Protein AF-A0A0S7X8A9-F1 (afdb_monomer)

Structure (mmCIF, N/CA/C/O backbone):
data_AF-A0A0S7X8A9-F1
#
_entry.id   AF-A0A0S7X8A9-F1
#
loop_
_atom_site.group_PDB
_atom_site.id
_atom_site.type_symbol
_atom_site.label_atom_id
_atom_site.label_alt_id
_atom_site.label_comp_id
_atom_site.label_asym_id
_atom_site.label_entity_id
_atom_site.label_seq_id
_atom_site.pdbx_PDB_ins_code
_atom_site.Cartn_x
_atom_site.Cartn_y
_atom_site.Cartn_z
_atom_site.occupancy
_atom_site.B_iso_or_equiv
_atom_site.auth_seq_id
_atom_site.auth_comp_id
_atom_site.auth_asym_id
_atom_site.auth_atom_id
_atom_site.pdbx_PDB_model_num
ATOM 1 N N . MET A 1 1 ? 1.108 -14.860 9.570 1.00 88.56 1 MET A N 1
ATOM 2 C CA . MET A 1 1 ? 0.493 -13.508 9.538 1.00 88.56 1 MET A CA 1
ATOM 3 C C . MET A 1 1 ? -0.047 -13.257 8.144 1.00 88.56 1 MET A C 1
ATOM 5 O O . MET A 1 1 ? 0.655 -13.613 7.214 1.00 88.56 1 MET A O 1
ATOM 9 N N . LYS A 1 2 ? -1.242 -12.677 7.979 1.00 93.00 2 LYS A N 1
ATOM 10 C CA . LYS A 1 2 ? -1.821 -12.433 6.646 1.00 93.00 2 LYS A CA 1
ATOM 11 C C . LYS A 1 2 ? -1.525 -11.014 6.175 1.00 93.00 2 LYS A C 1
ATOM 13 O O . LYS A 1 2 ? -1.833 -10.073 6.903 1.00 93.00 2 LYS A O 1
ATOM 18 N N . ILE A 1 3 ? -0.949 -10.864 4.984 1.00 95.31 3 ILE A N 1
ATOM 19 C CA . ILE A 1 3 ? -0.668 -9.557 4.373 1.00 95.31 3 ILE A CA 1
ATOM 20 C C . ILE A 1 3 ? -1.239 -9.533 2.958 1.00 95.31 3 ILE A C 1
ATOM 22 O O . ILE A 1 3 ? -0.979 -10.426 2.154 1.00 95.31 3 ILE A O 1
ATOM 26 N N . LEU A 1 4 ? -2.010 -8.489 2.659 1.00 96.19 4 LEU A N 1
ATOM 27 C CA . LEU A 1 4 ? -2.590 -8.256 1.343 1.00 96.19 4 LEU A CA 1
ATOM 28 C C . LEU A 1 4 ? -1.808 -7.154 0.619 1.00 96.19 4 LEU A C 1
ATOM 30 O O . LEU A 1 4 ? -1.824 -6.000 1.042 1.00 96.19 4 LEU A O 1
ATOM 34 N N . GLY A 1 5 ? -1.152 -7.501 -0.485 1.00 96.50 5 GLY A N 1
ATOM 35 C CA . GLY A 1 5 ? -0.587 -6.554 -1.440 1.00 96.50 5 GLY A CA 1
ATOM 36 C C . GLY A 1 5 ? -1.611 -6.181 -2.511 1.00 96.50 5 GLY A C 1
ATOM 37 O O . GLY A 1 5 ? -2.288 -7.050 -3.056 1.00 96.50 5 GLY A O 1
ATOM 38 N N . ILE A 1 6 ? -1.717 -4.895 -2.848 1.00 96.56 6 ILE A N 1
ATOM 39 C CA . ILE A 1 6 ? -2.603 -4.413 -3.916 1.00 96.56 6 ILE A CA 1
ATOM 40 C C . ILE A 1 6 ? -1.760 -3.696 -4.969 1.00 96.56 6 ILE A C 1
ATOM 42 O O . ILE A 1 6 ? -1.204 -2.628 -4.720 1.00 96.56 6 ILE A O 1
ATOM 46 N N . ALA A 1 7 ? -1.670 -4.274 -6.165 1.00 95.69 7 ALA A N 1
ATOM 47 C CA . ALA A 1 7 ? -0.966 -3.679 -7.292 1.00 95.69 7 ALA A CA 1
ATOM 48 C C . ALA A 1 7 ? -1.930 -2.824 -8.128 1.00 95.69 7 ALA A C 1
ATOM 50 O O . ALA A 1 7 ? -2.758 -3.356 -8.865 1.00 95.69 7 ALA A O 1
ATOM 51 N N . GLY A 1 8 ? -1.790 -1.496 -8.043 1.00 91.69 8 GLY A N 1
ATOM 52 C CA . GLY A 1 8 ? -2.677 -0.520 -8.695 1.00 91.69 8 GLY A CA 1
ATOM 53 C C . GLY A 1 8 ? -2.454 -0.283 -10.198 1.00 91.69 8 GLY A C 1
ATOM 54 O O . GLY A 1 8 ? -3.143 0.535 -10.796 1.00 91.69 8 GLY A O 1
ATOM 55 N N . SER A 1 9 ? -1.495 -0.956 -10.842 1.00 88.31 9 SER A N 1
ATOM 56 C CA . SER A 1 9 ? -1.226 -0.754 -12.275 1.00 88.31 9 SER A CA 1
ATOM 57 C C . SER A 1 9 ? -2.298 -1.402 -13.157 1.00 88.31 9 SER A C 1
ATOM 59 O O . SER A 1 9 ? -2.676 -2.550 -12.933 1.00 88.31 9 SER A O 1
ATOM 61 N N . ASN A 1 10 ? -2.708 -0.708 -14.226 1.00 86.06 10 ASN A N 1
ATOM 62 C CA . ASN A 1 10 ? -3.609 -1.244 -15.258 1.00 86.06 10 ASN A CA 1
ATOM 63 C C . ASN A 1 10 ? -2.942 -2.293 -16.172 1.00 86.06 10 ASN A C 1
ATOM 65 O O . ASN A 1 10 ? -3.619 -2.890 -17.007 1.00 86.06 10 ASN A O 1
ATOM 69 N N . ARG A 1 11 ? -1.625 -2.509 -16.055 1.00 85.94 11 ARG A N 1
ATOM 70 C CA . ARG A 1 11 ? -0.875 -3.487 -16.858 1.00 85.94 11 ARG A CA 1
ATOM 71 C C . ARG A 1 11 ? -0.747 -4.795 -16.091 1.00 85.94 11 ARG A C 1
ATOM 73 O O . ARG A 1 11 ? -0.179 -4.770 -15.001 1.00 85.94 11 ARG A O 1
ATOM 80 N N . VAL A 1 12 ? -1.215 -5.903 -16.670 1.00 89.25 12 VAL A N 1
ATOM 81 C CA . VAL A 1 12 ? -1.013 -7.265 -16.137 1.00 89.25 12 VAL A CA 1
ATOM 82 C C . VAL A 1 12 ? 0.485 -7.571 -16.062 1.00 89.25 12 VAL A C 1
ATOM 84 O O . VAL A 1 12 ? 1.231 -7.196 -16.965 1.00 89.25 12 VAL A O 1
ATOM 87 N N . GLY A 1 13 ? 0.943 -8.174 -14.958 1.00 88.81 13 GLY A N 1
ATOM 88 C CA . GLY A 1 13 ? 2.364 -8.487 -14.760 1.00 88.81 13 GLY A CA 1
ATOM 89 C C . GLY A 1 13 ? 3.311 -7.276 -14.759 1.00 88.81 13 GLY A C 1
ATOM 90 O O . GLY A 1 13 ? 4.470 -7.419 -15.136 1.00 88.81 13 GLY A O 1
ATOM 91 N N . GLY A 1 14 ? 2.827 -6.075 -14.412 1.00 88.75 14 GLY A N 1
ATOM 92 C CA . GLY A 1 14 ? 3.631 -4.849 -14.370 1.00 88.75 14 GLY A CA 1
ATOM 93 C C . GLY A 1 14 ? 4.584 -4.757 -13.169 1.00 88.75 14 GLY A C 1
ATOM 94 O O . GLY A 1 14 ? 4.502 -5.535 -12.222 1.00 88.75 14 GLY A O 1
ATOM 95 N N . SER A 1 15 ? 5.449 -3.740 -13.173 1.00 91.25 15 SER A N 1
ATOM 96 C CA . SER A 1 15 ? 6.525 -3.569 -12.185 1.00 91.25 15 SER A CA 1
ATOM 97 C C . SER A 1 15 ? 6.045 -3.554 -10.727 1.00 91.25 15 SER A C 1
ATOM 99 O O . SER A 1 15 ? 6.638 -4.208 -9.879 1.00 91.25 15 SER A O 1
ATOM 101 N N . SER A 1 16 ? 4.944 -2.859 -10.416 1.00 91.81 16 SER A N 1
ATOM 102 C CA . SER A 1 16 ? 4.399 -2.833 -9.048 1.00 91.81 16 SER A CA 1
ATOM 103 C C . SER A 1 16 ? 3.874 -4.189 -8.581 1.00 91.81 16 SER A C 1
ATOM 105 O O . SER A 1 16 ? 4.044 -4.533 -7.415 1.00 91.81 16 SER A O 1
ATOM 107 N N . TYR A 1 17 ? 3.285 -4.975 -9.485 1.00 94.81 17 TYR A N 1
ATOM 108 C CA . TYR A 1 17 ? 2.858 -6.340 -9.191 1.00 94.81 17 TYR A CA 1
ATOM 109 C C . TYR A 1 17 ? 4.061 -7.249 -8.932 1.00 94.81 17 TYR A C 1
ATOM 111 O O . TYR A 1 17 ? 4.102 -7.914 -7.901 1.00 94.81 17 TYR A O 1
ATOM 119 N N . ASN A 1 18 ? 5.063 -7.221 -9.816 1.00 93.75 18 ASN A N 1
ATOM 120 C CA . ASN A 1 18 ? 6.260 -8.049 -9.669 1.00 93.75 18 ASN A CA 1
ATOM 121 C C . ASN A 1 18 ? 7.025 -7.713 -8.386 1.00 93.75 18 ASN A C 1
ATOM 123 O O . ASN A 1 18 ? 7.409 -8.622 -7.660 1.00 93.75 18 ASN A O 1
ATOM 127 N N . LEU A 1 19 ? 7.174 -6.425 -8.056 1.00 94.06 19 LEU A N 1
ATOM 128 C CA . LEU A 1 19 ? 7.815 -6.001 -6.812 1.00 94.06 19 LEU A CA 1
ATOM 129 C C . LEU A 1 19 ? 7.071 -6.530 -5.576 1.00 94.06 19 LEU A C 1
ATOM 131 O O . LEU A 1 19 ? 7.691 -7.146 -4.712 1.00 94.06 19 LEU A O 1
ATOM 135 N N . LEU A 1 20 ? 5.748 -6.332 -5.500 1.00 94.94 20 LEU A N 1
ATOM 136 C CA . LEU A 1 20 ? 4.938 -6.822 -4.377 1.00 94.94 20 LEU A CA 1
ATOM 137 C C . LEU A 1 20 ? 5.015 -8.342 -4.243 1.00 94.94 20 LEU A C 1
ATOM 139 O O . LEU A 1 20 ? 5.212 -8.855 -3.143 1.00 94.94 20 LEU A O 1
ATOM 143 N N . ARG A 1 21 ? 4.883 -9.052 -5.366 1.00 94.44 21 ARG A N 1
ATOM 144 C CA . ARG A 1 21 ? 4.949 -10.508 -5.412 1.00 94.44 21 ARG A CA 1
ATOM 145 C C . ARG A 1 21 ? 6.296 -11.012 -4.898 1.00 94.44 21 ARG A C 1
ATOM 147 O O . ARG A 1 21 ? 6.319 -11.809 -3.969 1.00 94.44 21 ARG A O 1
ATOM 154 N N . THR A 1 22 ? 7.404 -10.501 -5.431 1.00 93.31 22 THR A N 1
ATOM 155 C CA . THR A 1 22 ? 8.755 -10.906 -5.017 1.00 93.31 22 THR A CA 1
ATOM 156 C C . THR A 1 22 ? 9.013 -10.645 -3.534 1.00 93.31 22 THR A C 1
ATOM 158 O O . THR A 1 22 ? 9.606 -11.481 -2.854 1.00 93.31 22 THR A O 1
ATOM 161 N N . VAL A 1 23 ? 8.571 -9.499 -3.014 1.00 93.50 23 VAL A N 1
ATOM 162 C CA . VAL A 1 23 ? 8.816 -9.118 -1.615 1.00 93.50 23 VAL A CA 1
ATOM 163 C C . VAL A 1 23 ? 7.984 -9.963 -0.646 1.00 93.50 23 VAL A C 1
ATOM 165 O O . VAL A 1 23 ? 8.494 -10.344 0.406 1.00 93.50 23 VAL A O 1
ATOM 168 N N . LEU A 1 24 ? 6.743 -10.304 -1.005 1.00 93.25 24 LEU A N 1
ATOM 169 C CA . LEU A 1 24 ? 5.866 -11.128 -0.168 1.00 93.25 24 LEU A CA 1
ATOM 170 C C . LEU A 1 24 ? 6.195 -12.626 -0.240 1.00 93.25 24 LEU A C 1
ATOM 172 O O . LEU A 1 24 ? 6.205 -13.281 0.798 1.00 93.25 24 LEU A O 1
ATOM 176 N N . GLU A 1 25 ? 6.492 -13.172 -1.424 1.00 88.44 25 GLU A N 1
ATOM 177 C CA . GLU A 1 25 ? 6.860 -14.591 -1.590 1.00 88.44 25 GLU A CA 1
ATOM 178 C C . GLU A 1 25 ? 8.206 -14.923 -0.925 1.00 88.44 25 GLU A C 1
ATOM 180 O O . GLU A 1 25 ? 8.431 -16.052 -0.496 1.00 88.44 25 GLU A O 1
ATOM 185 N N . GLY A 1 26 ? 9.103 -13.939 -0.814 1.00 77.25 26 GLY A N 1
ATOM 186 C CA . GLY A 1 26 ? 10.443 -14.122 -0.259 1.00 77.25 26 GLY A CA 1
ATOM 187 C C . GLY A 1 26 ? 10.539 -14.140 1.270 1.00 77.25 26 GLY A C 1
ATOM 188 O O . GLY A 1 26 ? 11.657 -14.230 1.775 1.00 77.25 26 GLY A O 1
ATOM 189 N N . GLN A 1 27 ? 9.432 -14.016 2.013 1.00 81.81 27 GLN A N 1
ATOM 190 C CA . GLN A 1 27 ? 9.454 -13.849 3.472 1.00 81.81 27 GLN A CA 1
ATOM 191 C C . GLN A 1 27 ? 8.761 -14.992 4.222 1.00 81.81 27 GLN A C 1
ATOM 193 O O . GLN A 1 27 ? 7.558 -15.224 4.102 1.00 81.81 27 GLN A O 1
ATOM 198 N N . SER A 1 28 ? 9.520 -15.687 5.074 1.00 82.88 28 SER A N 1
ATOM 199 C CA . SER A 1 28 ? 9.000 -16.770 5.913 1.00 82.88 28 SER A CA 1
ATOM 200 C C . SER A 1 28 ? 8.030 -16.255 6.984 1.00 82.88 28 SER A C 1
ATOM 202 O O . SER A 1 28 ? 8.301 -15.256 7.648 1.00 82.88 28 SER A O 1
ATOM 204 N N . GLY A 1 29 ? 6.923 -16.970 7.213 1.00 85.44 29 GLY A N 1
ATOM 205 C CA . GLY A 1 29 ? 5.945 -16.643 8.266 1.00 85.44 29 GLY A CA 1
ATOM 206 C C . GLY A 1 29 ? 4.857 -15.634 7.860 1.00 85.44 29 GLY A C 1
ATOM 207 O O . GLY A 1 29 ? 3.971 -15.314 8.668 1.00 85.44 29 GLY A O 1
ATOM 208 N N . ILE A 1 30 ? 4.882 -15.173 6.606 1.00 91.31 30 ILE A N 1
ATOM 209 C CA . ILE A 1 30 ? 3.858 -14.320 6.000 1.00 91.31 30 ILE A CA 1
ATOM 210 C C . ILE A 1 30 ? 3.038 -15.155 5.007 1.00 91.31 30 ILE A C 1
ATOM 212 O O . ILE A 1 30 ? 3.569 -15.758 4.085 1.00 91.31 30 ILE A O 1
ATOM 216 N N . GLU A 1 31 ? 1.724 -15.179 5.200 1.00 92.31 31 GLU A N 1
ATOM 217 C CA . GLU A 1 31 ? 0.744 -15.627 4.211 1.00 92.31 31 GLU A CA 1
ATOM 218 C C . GLU A 1 31 ? 0.390 -14.398 3.364 1.00 92.31 31 GLU A C 1
ATOM 220 O O . GLU A 1 31 ? -0.471 -13.590 3.730 1.00 92.31 31 GLU A O 1
ATOM 225 N N . GLY A 1 32 ? 1.164 -14.192 2.298 1.00 90.69 32 GLY A N 1
ATOM 226 C CA . GLY A 1 32 ? 1.025 -13.060 1.389 1.00 90.69 32 GLY A CA 1
ATOM 227 C C . GLY A 1 32 ? 0.062 -13.366 0.245 1.00 90.69 32 GLY A C 1
ATOM 228 O O . GLY A 1 32 ? 0.205 -14.382 -0.429 1.00 90.69 32 GLY A O 1
ATOM 229 N N . GLN A 1 33 ? -0.882 -12.464 -0.017 1.00 94.00 33 GLN A N 1
ATOM 230 C CA . GLN A 1 33 ? -1.702 -12.480 -1.230 1.00 94.00 33 GLN A CA 1
ATOM 231 C C . GLN A 1 33 ? -1.498 -11.173 -1.989 1.00 94.00 33 GLN A C 1
ATOM 233 O O . GLN A 1 33 ? -1.506 -10.107 -1.379 1.00 94.00 33 GLN A O 1
ATOM 238 N N . VAL A 1 34 ? -1.359 -11.234 -3.314 1.00 95.12 34 VAL A N 1
ATOM 239 C CA . VAL A 1 34 ? -1.324 -10.037 -4.164 1.00 95.12 34 VAL A CA 1
ATOM 240 C C . VAL A 1 34 ? -2.572 -9.993 -5.034 1.00 95.12 34 VAL A C 1
ATOM 242 O O . VAL A 1 34 ? -2.834 -10.922 -5.791 1.00 95.12 34 VAL A O 1
ATOM 245 N N . ILE A 1 35 ? -3.323 -8.897 -4.948 1.00 94.62 35 ILE A N 1
ATOM 246 C CA . ILE A 1 35 ? -4.399 -8.570 -5.885 1.00 94.62 35 ILE A CA 1
ATOM 247 C C . ILE A 1 35 ? -3.856 -7.580 -6.904 1.00 94.62 35 ILE A C 1
ATOM 249 O O . ILE A 1 35 ? -3.359 -6.510 -6.548 1.00 94.62 35 ILE A O 1
ATOM 253 N N . GLN A 1 36 ? -3.998 -7.906 -8.184 1.00 94.56 36 GLN A N 1
ATOM 254 C CA . GLN A 1 36 ? -3.682 -6.995 -9.270 1.00 94.56 36 GLN A CA 1
ATOM 255 C C . GLN A 1 36 ? -4.953 -6.364 -9.834 1.00 94.56 36 GLN A C 1
ATOM 257 O O . GLN A 1 36 ? -5.807 -7.059 -10.378 1.00 94.56 36 GLN A O 1
ATOM 262 N N . VAL A 1 37 ? -5.066 -5.030 -9.780 1.00 93.12 37 VAL A N 1
ATOM 263 C CA . VAL A 1 37 ? -6.295 -4.348 -10.233 1.00 93.12 37 VAL A CA 1
ATOM 264 C C . VAL A 1 37 ? -6.571 -4.513 -11.728 1.00 93.12 37 VAL A C 1
ATOM 266 O O . VAL A 1 37 ? -7.710 -4.375 -12.169 1.00 93.12 37 VAL A O 1
ATOM 269 N N . ALA A 1 38 ? -5.541 -4.822 -12.521 1.00 90.12 38 ALA A N 1
ATOM 270 C CA . ALA A 1 38 ? -5.693 -5.102 -13.943 1.00 90.12 38 ALA A CA 1
ATOM 271 C C . ALA A 1 38 ? -6.606 -6.313 -14.210 1.00 90.12 38 ALA A C 1
ATOM 273 O O . ALA A 1 38 ? -7.337 -6.290 -15.201 1.00 90.12 38 ALA A O 1
ATOM 274 N N . GLU A 1 39 ? -6.597 -7.307 -13.315 1.00 91.81 39 GLU A N 1
ATOM 275 C CA . GLU A 1 39 ? -7.267 -8.606 -13.477 1.00 91.81 39 GLU A CA 1
ATOM 276 C C . GLU A 1 39 ? -8.676 -8.649 -12.871 1.00 91.81 39 GLU A C 1
ATOM 278 O O . GLU A 1 39 ? -9.453 -9.557 -13.155 1.00 91.81 39 GLU A O 1
ATOM 283 N N . VAL A 1 40 ? -9.041 -7.653 -12.064 1.00 88.56 40 VAL A N 1
ATOM 284 C CA . VAL A 1 40 ? -10.368 -7.560 -11.447 1.00 88.56 40 VAL A CA 1
ATOM 285 C C . VAL A 1 40 ? -11.287 -6.619 -12.222 1.00 88.56 40 VAL A C 1
ATOM 287 O O . VAL A 1 40 ? -10.892 -5.562 -12.726 1.00 88.56 40 VAL A O 1
ATOM 290 N N . SER A 1 41 ? -12.562 -7.005 -12.300 1.00 87.00 41 SER A N 1
ATOM 291 C CA . SER A 1 41 ? -13.617 -6.196 -12.913 1.00 87.00 41 SER A CA 1
ATOM 292 C C . SER A 1 41 ? -14.087 -5.105 -11.948 1.00 87.00 41 SER A C 1
ATOM 294 O O . SER A 1 41 ? -15.112 -5.227 -11.279 1.00 87.00 41 SER A O 1
ATOM 296 N N . ILE A 1 42 ? -13.320 -4.019 -11.891 1.00 82.31 42 ILE A N 1
ATOM 297 C CA . ILE A 1 42 ? -13.590 -2.829 -11.081 1.00 82.31 42 ILE A CA 1
ATOM 298 C C . ILE A 1 42 ? -14.122 -1.735 -12.016 1.00 82.31 42 ILE A C 1
ATOM 300 O O . ILE A 1 42 ? -13.376 -1.181 -12.819 1.00 82.31 42 ILE A O 1
ATOM 304 N N . ARG A 1 43 ? -15.427 -1.448 -11.944 1.00 75.88 43 ARG A N 1
ATOM 305 C CA . ARG A 1 43 ? -16.090 -0.357 -12.697 1.00 75.88 43 ARG A CA 1
ATOM 306 C C . ARG A 1 43 ? -16.244 0.903 -11.840 1.00 75.88 43 ARG A C 1
ATOM 308 O O . ARG A 1 43 ? -16.396 0.739 -10.638 1.00 75.88 43 ARG A O 1
ATOM 315 N N . PRO A 1 44 ? -16.260 2.127 -12.372 1.00 68.19 44 PRO A N 1
ATOM 316 C CA . PRO A 1 44 ? -16.650 3.297 -11.580 1.00 68.19 44 PRO A CA 1
ATOM 317 C C . PRO A 1 44 ? -17.997 3.079 -10.871 1.00 68.19 44 PRO A C 1
ATOM 319 O O . PRO A 1 44 ? -18.825 2.293 -11.337 1.00 68.19 44 PRO A O 1
ATOM 322 N N . CYS A 1 45 ? -18.204 3.721 -9.723 1.00 63.53 45 CYS A N 1
ATOM 323 C CA . CYS A 1 45 ? -19.487 3.645 -9.027 1.00 63.53 45 CYS A CA 1
ATOM 324 C C . CYS A 1 45 ? -20.577 4.339 -9.863 1.00 63.53 45 CYS A C 1
ATOM 326 O O . CYS A 1 45 ? -20.453 5.523 -10.162 1.00 63.53 45 CYS A O 1
ATOM 328 N N . GLU A 1 46 ? -21.649 3.623 -10.218 1.00 64.88 46 GLU A N 1
ATOM 329 C CA . GLU A 1 46 ? -22.758 4.174 -11.020 1.00 64.88 46 GLU A CA 1
ATOM 330 C C . GLU A 1 46 ? -23.592 5.199 -10.230 1.00 64.88 46 GLU A C 1
ATOM 332 O O . GLU A 1 46 ? -24.071 6.172 -10.800 1.00 64.88 46 GLU A O 1
ATOM 337 N N . LEU A 1 47 ? -23.692 5.046 -8.902 1.00 55.84 47 LEU A N 1
ATOM 338 C CA . LEU A 1 47 ? -24.377 6.003 -8.016 1.00 55.84 47 LEU A CA 1
ATOM 339 C C . LEU A 1 47 ? -23.610 7.319 -7.849 1.00 55.84 47 LEU A C 1
ATOM 341 O O . LEU A 1 47 ? -24.209 8.357 -7.591 1.00 55.84 47 LEU A O 1
ATOM 345 N N . CYS A 1 48 ? -22.287 7.275 -7.994 1.00 50.75 48 CYS A N 1
ATOM 346 C CA . CYS A 1 48 ? -21.432 8.453 -7.913 1.00 50.75 48 CYS A CA 1
ATOM 347 C C . CYS A 1 48 ? -20.984 8.920 -9.300 1.00 50.75 48 CYS A C 1
ATOM 349 O O . CYS A 1 48 ? -20.066 9.727 -9.366 1.00 50.75 48 CYS A O 1
ATOM 351 N N . PHE A 1 49 ? -21.583 8.431 -10.396 1.00 49.50 49 PHE A N 1
ATOM 352 C CA . PHE A 1 49 ? -21.089 8.682 -11.752 1.00 49.50 49 PHE A CA 1
ATOM 353 C C . PHE A 1 49 ? -20.925 10.182 -12.027 1.00 49.50 49 PHE A C 1
ATOM 355 O O . PHE A 1 49 ? -19.884 10.589 -12.502 1.00 49.50 49 PHE A O 1
ATOM 362 N N . GLU A 1 50 ? -21.847 11.044 -11.603 1.00 46.78 50 GLU A N 1
ATOM 363 C CA . GLU A 1 50 ? -21.714 12.496 -11.821 1.00 46.78 50 GLU A CA 1
ATOM 364 C C . GLU A 1 50 ? -20.615 13.176 -10.976 1.00 46.78 50 GLU A C 1
ATOM 366 O O . GLU A 1 50 ? -20.100 14.217 -11.369 1.00 46.78 50 GLU A O 1
ATOM 371 N N . ARG A 1 51 ? -20.217 12.590 -9.835 1.00 41.84 51 ARG A N 1
ATOM 372 C CA . ARG A 1 51 ? -19.141 13.100 -8.953 1.00 41.84 51 ARG A CA 1
ATOM 373 C C . ARG A 1 51 ? -17.780 12.434 -9.188 1.00 41.84 51 ARG A C 1
ATOM 375 O O . ARG A 1 51 ? -16.760 13.028 -8.866 1.00 41.84 51 ARG A O 1
ATOM 382 N N . CYS A 1 52 ? -17.774 11.210 -9.710 1.00 41.56 52 CYS A N 1
ATOM 383 C CA . CYS A 1 52 ? -16.598 10.366 -9.937 1.00 41.56 52 CYS A CA 1
ATOM 384 C C . CYS A 1 52 ? -16.235 10.237 -11.428 1.00 41.56 52 CYS A C 1
ATOM 386 O O . CYS A 1 52 ? -15.152 9.751 -11.743 1.00 41.56 52 CYS A O 1
ATOM 388 N N . ALA A 1 53 ? -17.118 10.639 -12.354 1.00 41.81 53 ALA A N 1
ATOM 389 C CA . ALA A 1 53 ? -16.815 10.717 -13.785 1.00 41.81 53 ALA A CA 1
ATOM 390 C C . ALA A 1 53 ? -16.182 12.047 -14.193 1.00 41.81 53 ALA A C 1
ATOM 392 O O . ALA A 1 53 ? -15.766 12.136 -15.345 1.00 41.81 53 ALA A O 1
ATOM 393 N N . ASP A 1 54 ? -16.085 13.034 -13.288 1.00 41.91 54 ASP A N 1
ATOM 394 C CA . ASP A 1 54 ? -15.148 14.141 -13.467 1.00 41.91 54 ASP A CA 1
ATOM 395 C C . ASP A 1 54 ? -13.815 13.726 -12.844 1.00 41.91 54 ASP A C 1
ATOM 397 O O . ASP A 1 54 ? -13.631 13.722 -11.620 1.00 41.91 54 ASP A O 1
ATOM 401 N N . PRO A 1 55 ? -12.902 13.218 -13.661 1.00 43.69 55 PRO A N 1
ATOM 402 C CA . PRO A 1 55 ? -11.746 12.564 -13.147 1.00 43.69 55 PRO A CA 1
ATOM 403 C C . PRO A 1 55 ? -10.714 13.640 -12.848 1.00 43.69 55 PRO A C 1
ATOM 405 O O . PRO A 1 55 ? -10.046 14.162 -13.742 1.00 43.69 55 PRO A O 1
ATOM 408 N N . PHE A 1 56 ? -10.494 13.910 -11.567 1.00 42.78 56 PHE A N 1
ATOM 409 C CA . PHE A 1 56 ? -9.204 14.428 -11.127 1.00 42.78 56 PHE A CA 1
ATOM 410 C C . PHE A 1 56 ? -8.142 13.323 -11.358 1.00 42.78 56 PHE A C 1
ATOM 412 O O . PHE A 1 56 ? -7.645 12.696 -10.427 1.00 42.78 56 PHE A O 1
ATOM 419 N N . TYR A 1 57 ? -7.818 13.042 -12.633 1.00 51.94 57 TYR A N 1
ATOM 420 C CA . TYR A 1 57 ? -6.885 12.019 -13.145 1.00 51.94 57 TYR A CA 1
ATOM 421 C C . TYR A 1 57 ? -5.417 12.335 -12.817 1.00 51.94 57 TYR A C 1
ATOM 423 O O . TYR A 1 57 ? -4.531 12.127 -13.645 1.00 51.94 57 TYR A O 1
ATOM 431 N N . PHE A 1 58 ? -5.112 12.902 -11.655 1.00 57.94 58 PHE A N 1
ATOM 432 C CA . PHE A 1 58 ? -3.816 13.554 -11.519 1.00 57.94 58 PHE A CA 1
ATOM 433 C C . PHE A 1 58 ? -2.709 12.652 -10.952 1.00 57.94 58 PHE A C 1
ATOM 435 O O . PHE A 1 58 ? -1.544 12.896 -11.256 1.00 57.94 58 PHE A O 1
ATOM 442 N N . TYR A 1 59 ? -3.026 11.570 -10.217 1.00 72.69 59 TYR A N 1
ATOM 443 C CA . TYR A 1 59 ? -1.977 10.786 -9.534 1.00 72.69 59 TYR A CA 1
ATOM 444 C C . TYR A 1 59 ? -2.023 9.260 -9.687 1.00 72.69 59 TYR A C 1
ATOM 446 O O . TYR A 1 59 ? -0.955 8.656 -9.752 1.00 72.69 59 TYR A O 1
ATOM 454 N N . VAL A 1 60 ? -3.194 8.614 -9.767 1.00 83.44 60 VAL A N 1
ATOM 455 C CA . VAL A 1 60 ? -3.300 7.137 -9.764 1.00 83.44 60 VAL A CA 1
ATOM 456 C C . VAL A 1 60 ? -4.003 6.574 -11.009 1.00 83.44 60 VAL A C 1
ATOM 458 O O . VAL A 1 60 ? -4.832 7.254 -11.613 1.00 83.44 60 VAL A O 1
ATOM 461 N N . PRO A 1 61 ? -3.721 5.317 -11.412 1.00 85.62 61 PRO A N 1
ATOM 462 C CA . PRO A 1 61 ? -4.431 4.672 -12.517 1.00 85.62 61 PRO A CA 1
ATOM 463 C C . PRO A 1 61 ? -5.943 4.567 -12.270 1.00 85.62 61 PRO A C 1
ATOM 465 O O . PRO A 1 61 ? -6.381 4.259 -11.164 1.00 85.62 61 PRO A O 1
ATOM 468 N N . SER A 1 62 ? -6.746 4.732 -13.324 1.00 83.38 62 SER A N 1
ATOM 469 C CA . SER A 1 62 ? -8.217 4.805 -13.241 1.00 83.38 62 SER A CA 1
ATOM 470 C C . SER A 1 62 ? -8.890 3.613 -12.547 1.00 83.38 62 SER A C 1
ATOM 472 O O . SER A 1 62 ? -9.790 3.808 -11.733 1.00 83.38 62 SER A O 1
ATOM 474 N N . LYS A 1 63 ? -8.453 2.370 -12.803 1.00 86.81 63 LYS A N 1
ATOM 475 C CA . LYS A 1 63 ? -9.009 1.203 -12.092 1.00 86.81 63 LYS A CA 1
ATOM 476 C C . LYS A 1 63 ? -8.641 1.203 -10.611 1.00 86.81 63 LYS A C 1
ATOM 478 O O . LYS A 1 63 ? -9.419 0.720 -9.798 1.00 86.81 63 LYS A O 1
ATOM 483 N N . PHE A 1 64 ? -7.464 1.718 -10.258 1.00 89.81 64 PHE A N 1
ATOM 484 C CA . PHE A 1 64 ? -7.054 1.811 -8.862 1.00 89.81 64 PHE A CA 1
ATOM 485 C C . PHE A 1 64 ? -7.832 2.902 -8.130 1.00 89.81 64 PHE A C 1
ATOM 487 O O . PHE A 1 64 ? -8.312 2.651 -7.032 1.00 89.81 64 PHE A O 1
ATOM 494 N N . GLN A 1 65 ? -8.077 4.044 -8.775 1.00 87.44 65 GLN A N 1
ATOM 495 C CA . GLN A 1 65 ? -8.994 5.066 -8.265 1.00 87.44 65 GLN A CA 1
ATOM 496 C C . GLN A 1 65 ? -10.383 4.475 -7.965 1.00 87.44 65 GLN A C 1
ATOM 498 O O . GLN A 1 65 ? -10.882 4.585 -6.848 1.00 87.44 65 GLN A O 1
ATOM 503 N N . ALA A 1 66 ? -10.960 3.735 -8.917 1.00 86.69 66 ALA A N 1
ATOM 504 C CA . ALA A 1 66 ? -12.252 3.071 -8.733 1.00 86.69 66 ALA A CA 1
ATOM 505 C C . ALA A 1 66 ? -12.243 1.982 -7.634 1.00 86.69 66 ALA A C 1
ATOM 507 O O . ALA A 1 66 ? -13.302 1.598 -7.128 1.00 86.69 66 ALA A O 1
ATOM 508 N N . LEU A 1 67 ? -11.071 1.447 -7.267 1.00 90.50 67 LEU A N 1
ATOM 509 C CA . LEU A 1 67 ? -10.919 0.588 -6.093 1.00 90.50 67 LEU A CA 1
ATOM 510 C C . LEU A 1 67 ? -10.951 1.418 -4.806 1.00 90.50 67 LEU A C 1
ATOM 512 O O . LEU A 1 67 ? -11.708 1.070 -3.907 1.00 90.50 67 LEU A O 1
ATOM 516 N N . LEU A 1 68 ? -10.172 2.501 -4.719 1.00 90.38 68 LEU A N 1
ATOM 517 C CA . LEU A 1 68 ? -10.130 3.379 -3.541 1.00 90.38 68 LEU A CA 1
ATOM 518 C C . LEU A 1 68 ? -11.525 3.917 -3.194 1.00 90.38 68 LEU A C 1
ATOM 520 O O . LEU A 1 68 ? -11.945 3.865 -2.038 1.00 90.38 68 LEU A O 1
ATOM 524 N N . GLU A 1 69 ? -12.290 4.323 -4.206 1.00 86.94 69 GLU A N 1
ATOM 525 C CA . GLU A 1 69 ? -13.687 4.743 -4.055 1.00 86.94 69 GLU A CA 1
ATOM 526 C C . GLU A 1 69 ? -14.573 3.628 -3.491 1.00 86.94 69 GLU A C 1
ATOM 528 O O . GLU A 1 69 ? -15.346 3.856 -2.562 1.00 86.94 69 GLU A O 1
ATOM 533 N N . ARG A 1 70 ? -14.430 2.391 -3.986 1.00 88.94 70 ARG A N 1
ATOM 534 C CA . ARG A 1 70 ? -15.162 1.240 -3.435 1.00 88.94 70 ARG A CA 1
ATOM 535 C C . ARG A 1 70 ? -14.820 0.974 -1.976 1.00 88.94 70 ARG A C 1
ATOM 5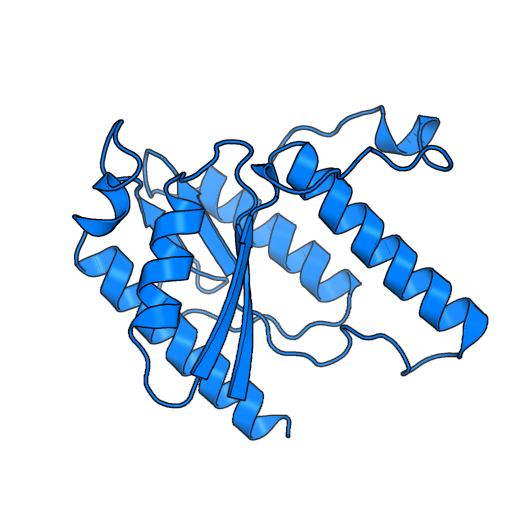37 O O . ARG A 1 70 ? -15.716 0.613 -1.218 1.00 88.94 70 ARG A O 1
ATOM 544 N N . LEU A 1 71 ? -13.554 1.121 -1.585 1.00 91.88 71 LEU A N 1
ATOM 545 C CA . LEU A 1 71 ? -13.143 0.950 -0.191 1.00 91.88 71 LEU A CA 1
ATOM 546 C C . LEU A 1 71 ? -13.792 2.022 0.696 1.00 91.88 71 LEU A C 1
ATOM 548 O O . LEU A 1 71 ? -14.306 1.687 1.758 1.00 91.88 71 LEU A O 1
ATOM 552 N N . SER A 1 72 ? -13.869 3.271 0.226 1.00 89.69 72 SER A N 1
ATOM 553 C CA . SER A 1 72 ? -14.600 4.346 0.913 1.00 89.69 72 SER A CA 1
ATOM 554 C C . SER A 1 72 ? -16.096 4.033 1.051 1.00 89.69 72 SER A C 1
ATOM 556 O O . SER A 1 72 ? -16.649 4.111 2.148 1.00 89.69 72 SER A O 1
ATOM 558 N N . CYS A 1 73 ? -16.751 3.575 -0.022 1.00 89.06 73 CYS A N 1
ATOM 559 C CA . CYS A 1 73 ? -18.151 3.152 0.042 1.00 89.06 73 CYS A CA 1
ATOM 560 C C . CYS A 1 73 ? -18.363 1.973 1.002 1.00 89.06 73 CYS A C 1
ATOM 562 O O . CYS A 1 73 ? -19.393 1.917 1.677 1.00 89.06 73 CYS A O 1
ATOM 564 N N . LEU A 1 74 ? -17.418 1.028 1.063 1.00 91.56 74 LEU A N 1
ATOM 565 C CA . LEU A 1 74 ? -17.472 -0.101 1.989 1.00 91.56 74 LEU A CA 1
ATOM 566 C C . LEU A 1 74 ? -17.333 0.364 3.440 1.00 91.56 74 LEU A C 1
ATOM 568 O O . LEU A 1 74 ? -18.085 -0.115 4.286 1.00 91.56 74 LEU A O 1
ATOM 572 N N . ASP A 1 75 ? -16.423 1.298 3.720 1.00 91.94 75 ASP A N 1
ATOM 573 C CA . ASP A 1 75 ? -16.263 1.895 5.049 1.00 91.94 75 ASP A CA 1
ATOM 574 C C . ASP A 1 75 ? -17.552 2.596 5.493 1.00 91.94 75 ASP A C 1
ATOM 576 O O . ASP A 1 75 ? -18.113 2.268 6.541 1.00 91.94 75 ASP A O 1
ATOM 580 N N . TYR A 1 76 ? -18.092 3.463 4.631 1.00 90.69 76 TYR A N 1
ATOM 581 C CA . TYR A 1 76 ? -19.351 4.163 4.871 1.00 90.69 76 TYR A CA 1
ATOM 582 C C . TYR A 1 76 ? -20.516 3.190 5.094 1.00 90.69 76 TYR A C 1
ATOM 584 O O . TYR A 1 76 ? -21.200 3.256 6.110 1.00 90.69 76 TYR A O 1
ATOM 592 N N . SER A 1 77 ? -20.707 2.225 4.190 1.00 91.12 77 SER A N 1
ATOM 593 C CA . SER A 1 77 ? -21.807 1.255 4.289 1.00 91.12 77 SER A CA 1
ATOM 594 C C . SER A 1 77 ? -21.697 0.381 5.538 1.00 91.12 77 SER A C 1
ATOM 596 O O . SER A 1 77 ? -22.713 0.021 6.130 1.00 91.12 77 SER A O 1
ATOM 598 N N . THR A 1 78 ? -20.473 0.031 5.938 1.00 94.12 78 THR A N 1
ATOM 599 C CA . THR A 1 78 ? -20.216 -0.703 7.182 1.00 94.12 78 THR A CA 1
ATOM 600 C C . THR A 1 78 ? -20.624 0.132 8.387 1.00 94.12 78 THR A C 1
ATOM 602 O O . THR A 1 78 ? -21.319 -0.379 9.261 1.00 94.12 78 THR A O 1
ATOM 605 N N . LYS A 1 79 ? -20.261 1.420 8.407 1.00 92.44 79 LYS A N 1
ATOM 606 C CA . LYS A 1 79 ? -20.671 2.346 9.466 1.00 92.44 79 LYS A CA 1
ATOM 607 C C . LYS A 1 79 ? -22.193 2.481 9.547 1.00 92.44 79 LYS A C 1
ATOM 609 O O . LYS A 1 79 ? -22.738 2.361 10.637 1.00 92.44 79 LYS A O 1
ATOM 614 N N . GLU A 1 80 ? -22.876 2.685 8.423 1.00 93.25 80 GLU A N 1
ATOM 615 C CA . GLU A 1 80 ? -24.339 2.846 8.402 1.00 93.25 80 GLU A CA 1
ATOM 616 C C . GLU A 1 80 ? -25.072 1.586 8.886 1.00 93.25 80 GLU A C 1
ATOM 618 O O . GLU A 1 80 ? -26.079 1.674 9.583 1.00 93.25 80 GLU A O 1
ATOM 623 N N . LYS A 1 81 ? -24.567 0.396 8.536 1.00 94.88 81 LYS A N 1
ATOM 624 C CA . LYS A 1 81 ? -25.220 -0.877 8.881 1.00 94.88 81 LYS A CA 1
ATOM 625 C C . LYS A 1 81 ? -24.871 -1.402 10.268 1.00 94.88 81 LYS A C 1
ATOM 627 O O . LYS A 1 81 ? -25.699 -2.072 10.880 1.00 94.88 81 LYS A O 1
ATOM 632 N N . HIS A 1 82 ? -23.644 -1.174 10.728 1.00 94.94 82 HIS A N 1
ATOM 633 C CA . HIS A 1 82 ? -23.104 -1.824 11.924 1.00 94.94 82 HIS A CA 1
ATOM 634 C C . HIS A 1 82 ? -22.698 -0.836 13.023 1.00 94.94 82 HIS A C 1
ATOM 636 O O . HIS A 1 82 ? -22.489 -1.253 14.156 1.00 94.94 82 HIS A O 1
ATOM 642 N N . GLY A 1 83 ? -22.643 0.464 12.730 1.00 91.38 83 GLY A N 1
ATOM 643 C CA . GLY A 1 83 ? -22.204 1.503 13.656 1.00 91.38 83 GLY A CA 1
ATOM 644 C C . GLY A 1 83 ? -20.705 1.800 13.569 1.00 91.38 83 GLY A C 1
ATOM 645 O O . GLY A 1 83 ? -19.961 1.250 12.752 1.00 91.38 83 GLY A O 1
ATOM 646 N N . GLU A 1 84 ? -20.242 2.718 14.416 1.00 87.94 84 GLU A N 1
ATOM 647 C CA . GLU A 1 84 ? -18.826 3.089 14.472 1.00 87.94 84 GLU A CA 1
ATOM 648 C C . GLU A 1 84 ? -17.954 1.963 15.049 1.00 87.94 84 GLU A C 1
ATOM 650 O O . GLU A 1 84 ? -18.392 1.180 15.885 1.00 87.94 84 GLU A O 1
ATOM 655 N N . GLY A 1 85 ? -16.702 1.873 14.589 1.00 84.94 85 GLY A N 1
ATOM 656 C CA . GLY A 1 85 ? -15.733 0.869 15.054 1.00 84.94 85 GLY A CA 1
ATOM 657 C C . GLY A 1 85 ? -15.749 -0.464 14.296 1.00 84.94 85 GLY A C 1
ATOM 658 O O . GLY A 1 85 ? -14.799 -1.228 14.418 1.00 84.94 85 GLY A O 1
ATOM 659 N N . PHE A 1 86 ? -16.752 -0.717 13.451 1.00 91.19 86 PHE A N 1
ATOM 660 C CA . PHE A 1 86 ? -16.859 -1.961 12.670 1.00 91.19 86 PHE A CA 1
ATOM 661 C C . PHE A 1 86 ? -16.151 -1.924 11.311 1.00 91.19 86 PHE A C 1
ATOM 663 O O . PHE A 1 86 ? -16.170 -2.914 10.580 1.00 91.19 86 PHE A O 1
ATOM 670 N N . SER A 1 87 ? -15.531 -0.793 10.960 1.00 91.31 87 SER A N 1
ATOM 671 C CA . SER A 1 87 ? -14.781 -0.640 9.711 1.00 91.31 87 SER A CA 1
ATOM 672 C C . SER A 1 87 ? -13.750 -1.763 9.541 1.00 91.31 87 SER A C 1
ATOM 674 O O . SER A 1 87 ? -12.947 -1.999 10.449 1.00 91.31 87 SER A O 1
ATOM 676 N N . PRO A 1 88 ? -13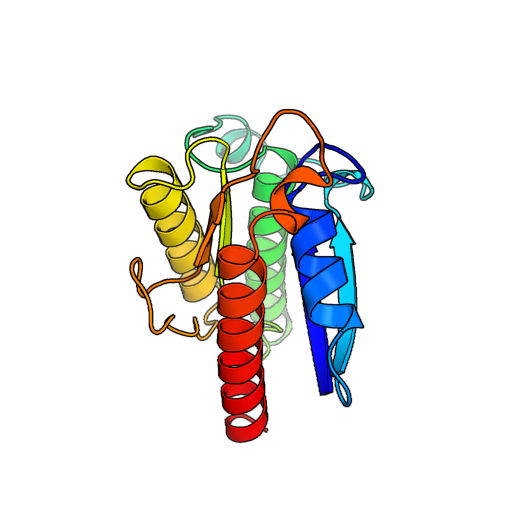.681 -2.411 8.364 1.00 91.38 88 PRO A N 1
ATOM 677 C CA . PRO A 1 88 ? -12.681 -3.435 8.104 1.00 91.38 88 PRO A CA 1
ATOM 678 C C . PRO A 1 88 ? -11.271 -2.855 7.921 1.00 91.38 88 PRO A C 1
ATOM 680 O O . PRO A 1 88 ? -10.340 -3.635 7.727 1.00 91.38 88 PRO A O 1
ATOM 683 N N . PHE A 1 89 ? -11.095 -1.531 7.950 1.00 95.00 89 PHE A N 1
ATOM 684 C CA . PHE A 1 89 ? -9.822 -0.849 7.702 1.00 95.00 89 PHE A CA 1
ATOM 685 C C . PHE A 1 89 ? -9.256 -0.173 8.951 1.00 95.00 89 PHE A C 1
ATOM 687 O O . PHE A 1 89 ? -8.038 -0.121 9.119 1.00 95.00 89 PHE A O 1
ATOM 694 N N . SER A 1 90 ? -10.132 0.305 9.836 1.00 94.44 90 SER A N 1
ATOM 695 C CA . SER A 1 90 ? -9.753 1.102 11.002 1.00 94.44 90 SER A CA 1
ATOM 696 C C . SER A 1 90 ? -8.675 0.426 11.856 1.00 94.44 90 SER A C 1
ATOM 698 O O . SER A 1 90 ? -8.796 -0.734 12.242 1.00 94.44 90 SER A O 1
ATOM 700 N N . GLY A 1 91 ? -7.603 1.164 12.149 1.00 93.62 91 GLY A N 1
ATOM 701 C CA . GLY A 1 91 ? -6.466 0.727 12.962 1.00 93.62 91 GLY A CA 1
ATOM 702 C C . GLY A 1 91 ? -5.485 -0.223 12.267 1.00 93.62 91 GLY A C 1
ATOM 703 O O . GLY A 1 91 ? -4.394 -0.453 12.800 1.00 93.62 91 GLY A O 1
ATOM 704 N N . LYS A 1 92 ? -5.817 -0.753 11.080 1.00 95.19 92 LYS A N 1
ATOM 705 C CA . LYS A 1 92 ? -4.956 -1.715 10.385 1.00 95.19 92 LYS A CA 1
ATOM 706 C C . LYS A 1 92 ? -3.699 -1.034 9.835 1.00 95.19 92 LYS A C 1
ATOM 708 O O . LYS A 1 92 ? -3.824 -0.017 9.146 1.00 95.19 92 LYS A O 1
ATOM 713 N N . PRO A 1 93 ? -2.503 -1.589 10.094 1.00 96.81 93 PRO A N 1
ATOM 714 C CA . PRO A 1 93 ? -1.268 -1.113 9.482 1.00 96.81 93 PRO A CA 1
ATOM 715 C C . PRO A 1 93 ? -1.293 -1.240 7.958 1.00 96.81 93 PRO A C 1
ATOM 717 O O . PRO A 1 93 ? -1.766 -2.247 7.426 1.00 96.81 93 PRO A O 1
ATOM 720 N N . CYS A 1 94 ? -0.741 -0.259 7.250 1.00 96.94 94 CYS A N 1
ATOM 721 C CA . CYS A 1 94 ? -0.521 -0.333 5.809 1.00 96.94 94 CYS A CA 1
ATOM 722 C C . CYS A 1 94 ? 0.808 0.307 5.406 1.00 96.94 94 CYS A C 1
ATOM 724 O O . CYS A 1 94 ? 1.236 1.308 5.973 1.00 96.94 94 CYS A O 1
ATOM 726 N N . ALA A 1 95 ? 1.461 -0.275 4.405 1.00 97.50 95 ALA A N 1
ATOM 727 C CA . ALA A 1 95 ? 2.671 0.266 3.804 1.00 97.50 95 ALA A CA 1
ATOM 728 C C . ALA A 1 95 ? 2.370 0.742 2.380 1.00 97.50 95 ALA A C 1
ATOM 730 O O . ALA A 1 95 ? 1.603 0.102 1.657 1.00 97.50 95 ALA A O 1
ATOM 731 N N . LEU A 1 96 ? 2.980 1.856 1.978 1.00 96.81 96 LEU A N 1
ATOM 732 C CA . LEU A 1 96 ? 2.744 2.482 0.679 1.00 96.81 96 LEU A CA 1
ATOM 733 C C . LEU A 1 96 ? 3.961 2.307 -0.228 1.00 96.81 96 LEU A C 1
ATOM 735 O O . LEU A 1 96 ? 5.097 2.535 0.189 1.00 96.81 96 LEU A O 1
ATOM 739 N N . ILE A 1 97 ? 3.722 1.916 -1.480 1.00 94.94 97 ILE A N 1
ATOM 740 C CA . ILE A 1 97 ? 4.764 1.745 -2.496 1.00 94.94 97 ILE A CA 1
ATOM 741 C C . ILE A 1 97 ? 4.306 2.410 -3.792 1.00 94.94 97 ILE A C 1
ATOM 743 O O . ILE A 1 97 ? 3.223 2.135 -4.305 1.00 94.94 97 ILE A O 1
ATOM 747 N N . CYS A 1 98 ? 5.167 3.250 -4.352 1.00 92.50 98 CYS A N 1
ATOM 748 C CA . CYS A 1 98 ? 5.017 3.857 -5.663 1.00 92.50 98 CYS A CA 1
ATOM 749 C C . CYS A 1 98 ? 6.127 3.337 -6.577 1.00 92.50 98 CYS A C 1
ATOM 751 O O . CYS A 1 98 ? 7.300 3.479 -6.251 1.00 92.50 98 CYS A O 1
ATOM 753 N N . VAL A 1 99 ? 5.777 2.801 -7.750 1.00 89.69 99 VAL A N 1
ATOM 754 C CA . VAL A 1 99 ? 6.759 2.433 -8.783 1.00 89.69 99 VAL A CA 1
ATO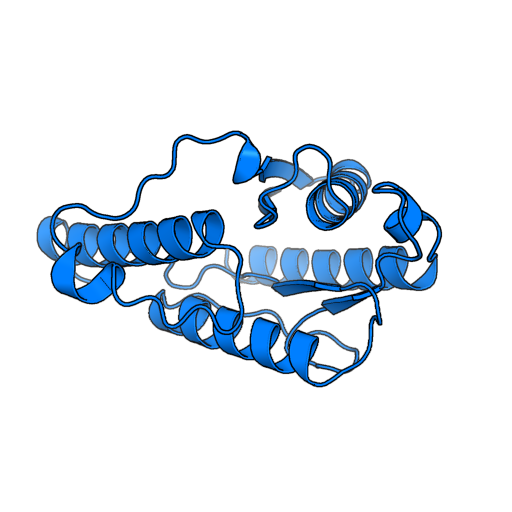M 755 C C . VAL A 1 99 ? 6.650 3.401 -9.956 1.00 89.69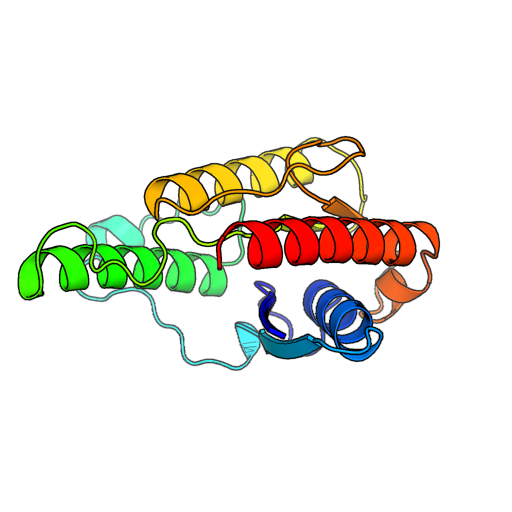 99 VAL A C 1
ATOM 757 O O . VAL A 1 99 ? 5.571 3.566 -10.522 1.00 89.69 99 VAL A O 1
ATOM 760 N N . SER A 1 100 ? 7.763 4.024 -10.340 1.00 85.12 100 SER A N 1
ATOM 761 C CA . SER A 1 100 ? 7.822 4.995 -11.442 1.00 85.12 100 SER A CA 1
ATOM 762 C C . SER A 1 100 ? 9.056 4.788 -12.323 1.00 85.12 100 SER A C 1
ATOM 764 O O . SER A 1 100 ? 10.012 4.131 -11.921 1.00 85.12 100 SER A O 1
ATOM 766 N N . ALA A 1 101 ? 9.064 5.346 -13.537 1.00 78.12 101 ALA A N 1
ATOM 767 C CA . ALA A 1 101 ? 10.208 5.224 -14.445 1.00 78.12 101 ALA A CA 1
ATOM 768 C C . ALA A 1 101 ? 11.476 5.922 -13.910 1.00 78.12 101 ALA A C 1
ATOM 770 O O . ALA A 1 101 ? 12.574 5.382 -14.039 1.00 78.12 101 ALA A O 1
ATOM 771 N N . SER A 1 102 ? 11.330 7.100 -13.292 1.00 69.44 102 SER A N 1
ATOM 772 C CA . SER A 1 102 ? 12.448 7.917 -12.799 1.00 69.44 102 SER A CA 1
ATOM 773 C C . SER A 1 102 ? 12.929 7.533 -11.399 1.00 69.44 102 SER A C 1
ATOM 775 O O . SER A 1 102 ? 14.094 7.757 -11.087 1.00 69.44 102 SER A O 1
ATOM 777 N N . GLY A 1 103 ? 12.070 6.976 -10.540 1.00 62.41 103 GLY A N 1
ATOM 778 C CA . GLY A 1 103 ? 12.396 6.682 -9.135 1.00 62.41 103 GLY A CA 1
ATOM 779 C C . GLY A 1 103 ? 12.490 7.918 -8.220 1.00 62.41 103 GLY A C 1
ATOM 780 O O . GLY A 1 103 ? 12.284 7.793 -7.015 1.00 62.41 103 GLY A O 1
ATOM 781 N N . SER A 1 104 ? 12.729 9.110 -8.776 1.00 64.38 104 SER A N 1
ATOM 782 C CA . SER A 1 104 ? 12.707 10.427 -8.117 1.00 64.38 104 SER A CA 1
ATOM 783 C C . SER A 1 104 ? 11.522 11.276 -8.602 1.00 64.38 104 SER A C 1
ATOM 785 O O . SER A 1 104 ? 11.059 11.105 -9.731 1.00 64.38 104 SER A O 1
ATOM 787 N N . THR A 1 105 ? 10.979 12.249 -7.866 1.00 64.00 105 THR A N 1
ATOM 788 C CA . THR A 1 105 ? 10.872 12.484 -6.406 1.00 64.00 105 THR A CA 1
ATOM 789 C C . THR A 1 105 ? 9.525 13.162 -6.166 1.00 64.00 105 THR A C 1
ATOM 791 O O . THR A 1 105 ? 8.799 12.737 -5.286 1.00 64.00 105 THR A O 1
ATOM 794 N N . PHE A 1 106 ? 9.126 14.133 -6.998 1.00 69.81 106 PHE A N 1
ATOM 795 C CA . PHE A 1 106 ? 7.873 14.868 -6.799 1.00 69.81 106 PHE A CA 1
ATOM 796 C C . PHE A 1 106 ? 6.618 14.058 -7.150 1.00 69.81 106 PHE A C 1
ATOM 798 O O . PHE A 1 106 ? 5.775 13.869 -6.286 1.00 69.81 106 PHE A O 1
ATOM 805 N N . ASN A 1 107 ? 6.516 13.480 -8.351 1.00 77.06 107 ASN A N 1
ATOM 806 C CA . ASN A 1 107 ? 5.306 12.735 -8.737 1.00 77.06 107 ASN A CA 1
ATOM 807 C C . ASN A 1 107 ? 5.089 11.483 -7.870 1.00 77.06 107 ASN A C 1
ATOM 809 O O . ASN A 1 107 ? 3.967 11.175 -7.478 1.00 77.06 107 ASN A O 1
ATOM 813 N N . ALA A 1 108 ? 6.174 10.773 -7.539 1.00 83.81 108 ALA A N 1
ATOM 814 C CA . ALA A 1 108 ? 6.117 9.630 -6.632 1.00 83.81 108 ALA A CA 1
ATOM 815 C C . ALA A 1 108 ? 5.710 10.054 -5.215 1.00 83.81 108 ALA A C 1
ATOM 817 O O . ALA A 1 108 ? 4.891 9.390 -4.588 1.00 83.81 108 ALA A O 1
ATOM 818 N N . PHE A 1 109 ? 6.234 11.184 -4.734 1.00 87.62 109 PHE A N 1
ATOM 819 C CA . PHE A 1 109 ? 5.853 11.765 -3.452 1.00 87.62 109 PHE A CA 1
ATOM 820 C C . PHE A 1 109 ? 4.391 12.209 -3.426 1.00 87.62 109 PHE A C 1
ATOM 822 O O . PHE A 1 109 ? 3.689 11.869 -2.484 1.00 87.62 109 PHE A O 1
ATOM 829 N N . GLN A 1 110 ? 3.905 12.887 -4.467 1.00 87.19 110 GLN A N 1
ATOM 830 C CA . GLN A 1 110 ? 2.503 13.285 -4.586 1.00 87.19 110 GLN A CA 1
ATOM 831 C C . GLN A 1 110 ? 1.576 12.068 -4.609 1.00 87.19 110 GLN A C 1
ATOM 833 O O . GLN A 1 110 ? 0.555 12.070 -3.929 1.00 87.19 110 GLN A O 1
ATOM 838 N N . MET A 1 111 ? 1.949 11.003 -5.330 1.00 88.56 111 MET A N 1
ATOM 839 C CA . MET A 1 111 ? 1.172 9.766 -5.325 1.00 88.56 111 MET A CA 1
ATOM 840 C C . MET A 1 111 ? 1.192 9.095 -3.947 1.00 88.56 111 MET A C 1
ATOM 842 O O . MET A 1 111 ? 0.148 8.664 -3.473 1.00 88.56 111 MET A O 1
ATOM 846 N N . LEU A 1 112 ? 2.339 9.035 -3.266 1.00 92.69 112 LEU A N 1
ATOM 847 C CA . LEU A 1 112 ? 2.416 8.492 -1.905 1.00 92.69 112 LEU A CA 1
ATOM 848 C C . LEU A 1 112 ? 1.609 9.327 -0.901 1.00 92.69 112 LEU A C 1
ATOM 850 O O . LEU A 1 112 ? 0.917 8.747 -0.071 1.00 92.69 112 LEU A O 1
ATOM 854 N N . HIS A 1 113 ? 1.632 10.655 -1.013 1.00 92.19 113 HIS A N 1
ATOM 855 C CA . HIS A 1 113 ? 0.792 11.554 -0.220 1.00 92.19 113 HIS A CA 1
ATOM 856 C C . HIS A 1 113 ? -0.691 11.302 -0.461 1.00 92.19 113 HIS A C 1
ATOM 858 O O . HIS A 1 113 ? -1.448 11.123 0.485 1.00 92.19 113 HIS A O 1
ATOM 864 N N . HIS A 1 114 ? -1.091 11.214 -1.725 1.00 91.31 114 HIS A N 1
ATOM 865 C CA . HIS A 1 114 ? -2.466 10.920 -2.097 1.00 91.31 114 HIS A CA 1
ATOM 866 C C . HIS A 1 114 ? -2.942 9.577 -1.517 1.00 91.31 114 HIS A C 1
ATOM 868 O O . HIS A 1 114 ? -4.036 9.475 -0.965 1.00 91.31 114 HIS A O 1
ATOM 874 N N . LEU A 1 115 ? -2.098 8.540 -1.574 1.00 93.50 115 LEU A N 1
ATOM 875 C CA . LEU A 1 115 ? -2.404 7.246 -0.960 1.00 93.50 115 LEU A CA 1
ATOM 876 C C . LEU A 1 115 ? -2.450 7.314 0.570 1.00 93.50 115 LEU A C 1
ATOM 878 O O . LEU A 1 115 ? -3.266 6.624 1.179 1.00 93.50 115 LEU A O 1
ATOM 882 N N . GLN A 1 116 ? -1.613 8.143 1.193 1.00 95.62 116 GLN A N 1
ATOM 883 C CA . GLN A 1 116 ? -1.638 8.376 2.634 1.00 95.62 116 GLN A CA 1
ATOM 884 C C . GLN A 1 116 ? -2.938 9.061 3.072 1.00 95.62 116 GLN A C 1
ATOM 886 O O . GLN A 1 116 ? -3.550 8.617 4.041 1.00 95.62 116 GLN A O 1
ATOM 891 N N . GLU A 1 117 ? -3.396 10.088 2.354 1.00 94.06 117 GLU A N 1
ATOM 892 C CA . GLU A 1 117 ? -4.677 10.754 2.626 1.00 94.06 117 GLU A CA 1
ATOM 893 C C . GLU A 1 117 ? -5.843 9.762 2.553 1.00 94.06 117 GLU A C 1
ATOM 895 O O . GLU A 1 117 ? -6.680 9.713 3.457 1.00 94.06 117 GLU A O 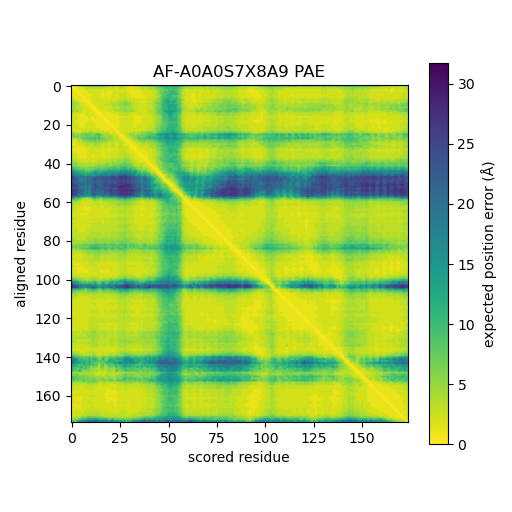1
ATOM 900 N N . PHE A 1 118 ? -5.857 8.904 1.530 1.00 92.81 118 PHE A N 1
ATOM 901 C CA . PHE A 1 118 ? -6.850 7.838 1.412 1.00 92.81 118 PHE A CA 1
ATOM 902 C C . PHE A 1 118 ? -6.764 6.815 2.550 1.00 92.81 118 PHE A C 1
ATOM 904 O O . PHE A 1 118 ? -7.791 6.420 3.102 1.00 92.81 118 PHE A O 1
ATOM 911 N N . ALA A 1 119 ? -5.559 6.397 2.939 1.00 96.06 119 ALA A N 1
ATOM 912 C CA . ALA A 1 119 ? -5.373 5.486 4.063 1.00 96.06 119 ALA A CA 1
AT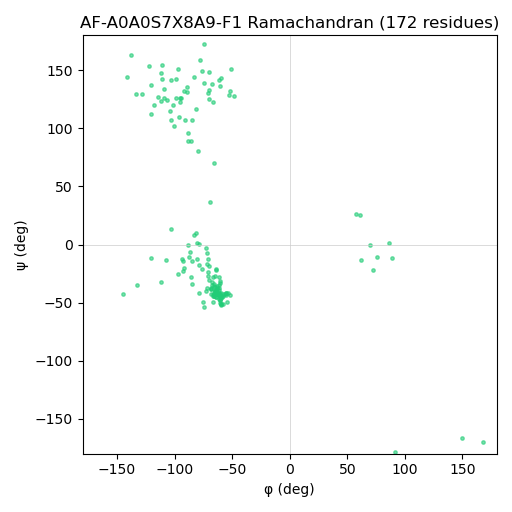OM 913 C C . ALA A 1 119 ? -5.894 6.096 5.377 1.00 96.06 119 ALA A C 1
ATOM 915 O O . ALA A 1 119 ? -6.584 5.417 6.139 1.00 96.06 119 ALA A O 1
ATOM 916 N N . PHE A 1 120 ? -5.631 7.383 5.622 1.00 95.69 120 PHE A N 1
ATOM 917 C CA . PHE A 1 120 ? -6.131 8.099 6.796 1.00 95.69 120 PHE A CA 1
ATOM 918 C C . PHE A 1 120 ? -7.645 8.306 6.772 1.00 95.69 120 PHE A C 1
ATOM 920 O O . PHE A 1 120 ? -8.281 8.152 7.814 1.00 95.69 120 PHE A O 1
ATOM 927 N N . MET A 1 121 ? -8.243 8.568 5.606 1.00 93.81 121 MET A N 1
ATOM 928 C CA . MET A 1 121 ? -9.703 8.596 5.452 1.00 93.81 121 MET A CA 1
ATOM 929 C C . MET A 1 121 ? -10.333 7.273 5.914 1.00 93.81 121 MET A C 1
ATOM 931 O O . MET A 1 121 ? -11.325 7.279 6.639 1.00 93.81 121 MET A O 1
ATOM 935 N N . LEU A 1 122 ? -9.712 6.144 5.562 1.00 94.69 122 LEU A N 1
ATOM 936 C CA . LEU A 1 122 ? -10.126 4.799 5.978 1.00 94.69 122 LEU A CA 1
ATOM 937 C C . LEU A 1 122 ? -9.647 4.421 7.394 1.00 94.69 122 LEU A C 1
ATOM 939 O O . LEU A 1 122 ? -9.757 3.263 7.799 1.00 94.69 122 LEU A O 1
ATOM 943 N N . LYS A 1 123 ? -9.099 5.379 8.156 1.00 95.12 123 LYS A N 1
ATOM 944 C CA . LYS A 1 123 ? -8.582 5.205 9.525 1.00 95.12 123 LYS A CA 1
ATOM 945 C C . LYS A 1 123 ? -7.489 4.134 9.639 1.00 95.12 123 LYS A C 1
ATOM 947 O O . LYS A 1 123 ? -7.314 3.538 10.702 1.00 95.12 123 LYS A O 1
ATOM 952 N N . MET A 1 124 ? -6.752 3.870 8.563 1.00 96.56 124 MET A N 1
ATOM 953 C CA . MET A 1 124 ? -5.611 2.953 8.568 1.00 96.56 124 MET A CA 1
ATOM 954 C C . MET A 1 124 ? -4.374 3.620 9.180 1.00 96.56 124 MET A C 1
ATOM 956 O O . MET A 1 124 ? -4.250 4.846 9.199 1.00 96.56 124 MET A O 1
ATOM 960 N N . ARG A 1 125 ? -3.422 2.811 9.652 1.00 96.31 125 ARG A N 1
ATOM 961 C CA . ARG A 1 125 ? -2.145 3.291 10.201 1.00 96.31 125 ARG A CA 1
ATOM 962 C C . ARG A 1 125 ? -1.039 3.137 9.163 1.00 96.31 125 ARG A C 1
ATOM 964 O O . ARG A 1 125 ? -0.537 2.035 8.953 1.00 96.31 125 ARG A O 1
ATOM 971 N N . VAL A 1 126 ? -0.659 4.234 8.516 1.00 97.4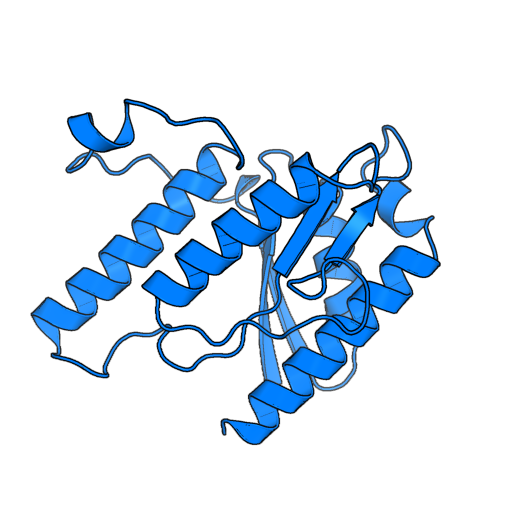4 126 VAL A N 1
ATOM 972 C CA . VAL A 1 126 ? 0.434 4.225 7.533 1.00 97.44 126 VAL A CA 1
ATOM 973 C C . VAL A 1 126 ? 1.773 4.020 8.240 1.00 97.44 126 VAL A C 1
ATOM 975 O O . VAL A 1 126 ? 2.122 4.768 9.152 1.00 97.44 126 VAL A O 1
ATOM 978 N N . VAL A 1 127 ? 2.523 3.012 7.805 1.00 96.94 127 VAL A N 1
ATOM 979 C CA . VAL A 1 127 ? 3.861 2.693 8.305 1.00 96.94 127 VAL A CA 1
ATOM 980 C C . VAL A 1 127 ? 4.879 3.593 7.617 1.00 96.94 127 VAL A C 1
ATOM 982 O O . VAL A 1 127 ? 5.055 3.530 6.400 1.00 96.94 127 VAL A O 1
ATOM 985 N N . ALA A 1 128 ? 5.552 4.426 8.407 1.00 93.94 128 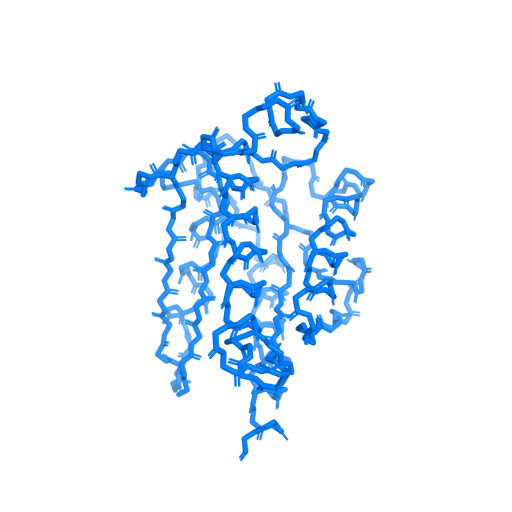ALA A N 1
ATOM 986 C CA . ALA A 1 128 ? 6.583 5.328 7.916 1.00 93.94 128 ALA A CA 1
ATOM 987 C C . ALA A 1 128 ? 7.839 4.555 7.482 1.00 93.94 128 ALA A C 1
ATOM 989 O O . ALA A 1 128 ? 8.354 3.703 8.215 1.00 93.94 128 ALA A O 1
ATOM 990 N N . SER A 1 129 ? 8.365 4.880 6.302 1.00 93.25 129 SER A N 1
ATOM 991 C CA . SER A 1 129 ? 9.627 4.315 5.825 1.00 93.25 129 SER A CA 1
ATOM 992 C C . SER A 1 129 ? 10.818 4.967 6.530 1.00 93.25 129 SER A C 1
ATOM 994 O O . SER A 1 129 ? 10.794 6.150 6.861 1.00 93.25 129 SER A O 1
ATOM 996 N N . LYS A 1 130 ? 11.912 4.220 6.711 1.00 91.75 130 LYS A N 1
ATOM 997 C CA . LYS A 1 130 ? 13.184 4.770 7.236 1.00 91.75 130 LYS A CA 1
ATOM 998 C C . LYS A 1 130 ? 13.900 5.699 6.253 1.00 91.75 130 LYS A C 1
ATOM 1000 O O . LYS A 1 130 ? 14.765 6.474 6.643 1.00 91.75 130 LYS A O 1
ATOM 1005 N N . HIS A 1 131 ? 13.538 5.604 4.981 1.00 89.56 131 HIS A N 1
ATOM 1006 C CA . HIS A 1 131 ? 14.164 6.316 3.879 1.00 89.56 131 HIS A CA 1
ATOM 1007 C C . HIS A 1 131 ? 13.204 7.351 3.303 1.00 89.56 131 HIS A C 1
ATOM 1009 O O . HIS A 1 131 ? 11.995 7.104 3.270 1.00 89.56 131 HIS A O 1
ATOM 1015 N N . TRP A 1 132 ? 13.737 8.473 2.805 1.00 87.00 132 TRP A N 1
ATOM 1016 C CA . TRP A 1 132 ? 12.970 9.444 2.016 1.00 87.00 132 TRP A CA 1
ATOM 1017 C C . TRP A 1 132 ? 12.184 8.696 0.914 1.00 87.00 132 TRP A C 1
ATOM 1019 O O . TRP A 1 132 ? 12.801 7.902 0.196 1.00 87.00 132 TRP A O 1
ATOM 1029 N N . PRO A 1 133 ? 10.853 8.881 0.763 1.00 90.31 133 PRO A N 1
ATOM 1030 C CA . PRO A 1 133 ? 10.013 9.965 1.284 1.00 90.31 133 PRO A CA 1
ATOM 1031 C C . PRO A 1 133 ? 9.473 9.910 2.726 1.00 90.31 133 PRO A C 1
ATOM 1033 O O . PRO A 1 133 ? 8.639 10.734 3.085 1.00 90.31 133 PRO A O 1
ATOM 1036 N N . TYR A 1 134 ? 9.896 8.956 3.554 1.00 91.81 134 TYR A N 1
ATOM 1037 C CA . TYR A 1 134 ? 9.414 8.694 4.928 1.00 91.81 134 TYR A CA 1
ATOM 1038 C C . TYR A 1 134 ? 7.927 8.308 5.060 1.00 91.81 134 TYR A C 1
ATOM 1040 O O . TYR A 1 134 ? 7.514 7.789 6.091 1.00 91.81 134 TYR A O 1
ATOM 1048 N N . ILE A 1 135 ? 7.121 8.491 4.013 1.00 93.50 135 ILE A N 1
ATOM 1049 C CA . ILE A 1 135 ? 5.700 8.104 3.941 1.00 93.50 135 ILE A CA 1
ATOM 1050 C C . ILE A 1 135 ? 5.524 6.693 3.347 1.00 93.50 135 ILE A C 1
ATOM 1052 O O . ILE A 1 135 ? 4.489 6.054 3.519 1.00 93.50 135 ILE A O 1
ATOM 1056 N N . GLY A 1 136 ? 6.534 6.201 2.631 1.00 94.31 136 GLY A N 1
ATOM 1057 C CA . GLY A 1 136 ? 6.506 4.934 1.913 1.00 94.31 136 GLY A CA 1
ATOM 1058 C C . GLY A 1 136 ? 7.694 4.808 0.965 1.00 94.31 136 GLY A C 1
ATOM 1059 O O . GLY A 1 136 ? 8.616 5.621 0.985 1.00 94.31 136 GLY A O 1
ATOM 1060 N N . LEU A 1 137 ? 7.672 3.795 0.104 1.00 93.62 137 LEU A N 1
ATOM 1061 C CA . LEU A 1 137 ? 8.751 3.524 -0.844 1.00 93.62 137 LEU A CA 1
ATOM 1062 C C . LEU A 1 137 ? 8.478 4.159 -2.213 1.00 93.62 137 LEU A C 1
ATOM 1064 O O . LEU A 1 137 ? 7.467 3.864 -2.849 1.00 93.62 137 LEU A O 1
ATOM 1068 N N . SER A 1 138 ? 9.427 4.955 -2.710 1.00 92.12 138 SER A N 1
ATOM 1069 C CA . SER A 1 138 ? 9.522 5.313 -4.131 1.00 92.12 138 SER A CA 1
ATOM 1070 C C . SER A 1 138 ? 10.518 4.384 -4.825 1.00 92.12 138 SER A C 1
ATOM 1072 O O . SER A 1 138 ? 11.720 4.461 -4.585 1.00 92.12 138 SER A O 1
ATOM 1074 N N . ALA A 1 139 ? 10.011 3.500 -5.677 1.00 89.75 139 ALA A N 1
ATOM 1075 C CA . ALA A 1 139 ? 10.771 2.513 -6.427 1.00 89.75 139 ALA A CA 1
ATOM 1076 C C . ALA A 1 139 ? 10.944 2.938 -7.891 1.00 89.75 139 ALA A C 1
ATOM 1078 O O . ALA A 1 139 ? 10.022 3.459 -8.535 1.00 89.75 139 ALA A O 1
ATOM 1079 N N . LYS A 1 140 ? 12.128 2.666 -8.440 1.00 86.06 140 LYS A N 1
ATOM 1080 C CA . LYS A 1 140 ? 12.445 2.901 -9.849 1.00 86.06 140 LYS A CA 1
ATOM 1081 C C . LYS A 1 140 ? 12.153 1.642 -10.659 1.00 86.06 140 LYS A C 1
ATOM 1083 O O . LYS A 1 140 ? 12.585 0.556 -10.302 1.00 86.06 140 LYS A O 1
ATOM 1088 N N . SER A 1 141 ? 11.456 1.777 -11.784 1.00 78.69 141 SER A N 1
ATOM 1089 C CA . SER A 1 141 ? 11.111 0.639 -12.645 1.00 78.69 141 SER A CA 1
ATOM 1090 C C . SER A 1 141 ? 12.311 0.059 -13.403 1.00 78.69 141 SER A C 1
ATOM 1092 O O . SER A 1 141 ? 12.154 -0.989 -14.011 1.00 78.69 141 SER A O 1
ATOM 1094 N N . GLY A 1 142 ? 13.464 0.734 -13.444 1.00 68.19 142 GLY A N 1
ATOM 1095 C CA . GLY A 1 142 ? 14.706 0.201 -14.027 1.00 68.19 142 GLY A CA 1
ATOM 1096 C C . GLY A 1 142 ? 14.733 0.026 -15.557 1.00 68.19 142 GLY A C 1
ATOM 1097 O O . GLY A 1 142 ? 15.746 -0.409 -16.095 1.00 68.19 142 GLY A O 1
ATOM 1098 N N . GLY A 1 143 ? 13.658 0.349 -16.292 1.00 72.38 143 GLY A N 1
ATOM 1099 C CA . GLY A 1 143 ? 13.601 0.221 -17.757 1.00 72.38 143 GLY A CA 1
ATOM 1100 C C . GLY A 1 143 ? 12.202 -0.074 -18.309 1.00 72.38 143 GLY A C 1
ATOM 1101 O O . GLY A 1 143 ? 11.203 0.076 -17.608 1.00 72.38 143 GLY A O 1
ATOM 1102 N N . LEU A 1 144 ? 12.137 -0.482 -19.584 1.00 67.31 144 LEU A N 1
ATOM 1103 C CA . LEU A 1 144 ? 10.884 -0.779 -20.305 1.00 67.31 144 LEU A CA 1
ATOM 1104 C C . LEU A 1 144 ? 10.281 -2.160 -19.964 1.00 67.31 144 LEU A C 1
ATOM 1106 O O . LEU A 1 144 ? 9.101 -2.382 -20.228 1.00 67.31 144 LEU A O 1
ATOM 1110 N N . GLY A 1 145 ? 11.066 -3.072 -19.378 1.00 73.56 145 GLY A N 1
ATOM 1111 C CA . GLY A 1 145 ? 10.618 -4.407 -18.960 1.00 73.56 145 GLY A CA 1
ATOM 1112 C C . GLY A 1 145 ? 9.932 -4.397 -17.593 1.00 73.56 145 GLY A C 1
ATOM 1113 O O . GLY A 1 145 ? 10.331 -3.656 -16.696 1.00 73.56 145 GLY A O 1
ATOM 1114 N N . SER A 1 146 ? 8.906 -5.228 -17.404 1.00 72.88 146 SER A N 1
ATOM 1115 C CA . SER A 1 146 ? 8.184 -5.308 -16.126 1.00 72.88 146 SER A CA 1
ATOM 1116 C C . SER A 1 146 ? 8.979 -5.982 -15.002 1.00 72.88 146 SER A C 1
ATOM 1118 O O . SER A 1 146 ? 8.651 -5.822 -13.827 1.00 72.88 146 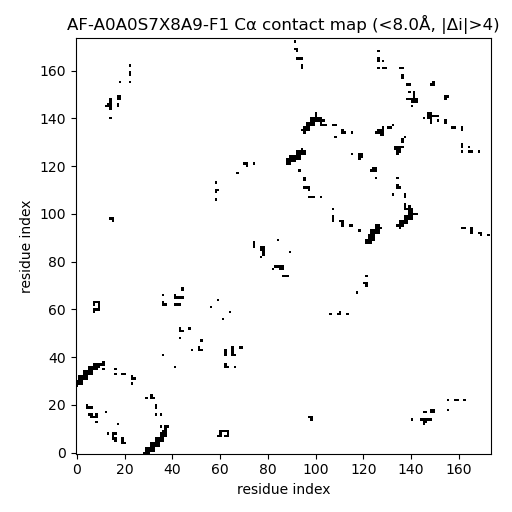SER A O 1
ATOM 1120 N N . ASP A 1 147 ? 10.032 -6.712 -15.349 1.00 80.56 147 ASP A N 1
ATOM 1121 C CA . ASP A 1 147 ? 11.017 -7.317 -14.456 1.00 80.56 147 ASP A CA 1
ATOM 1122 C C . ASP A 1 147 ? 12.169 -6.357 -14.115 1.00 80.56 147 ASP A C 1
ATOM 1124 O O . ASP A 1 147 ? 12.964 -6.637 -13.223 1.00 80.56 147 ASP A O 1
ATOM 1128 N N . ALA A 1 148 ? 12.281 -5.217 -14.804 1.00 81.88 148 ALA A N 1
ATOM 1129 C CA . ALA A 1 148 ? 13.422 -4.320 -14.649 1.00 81.88 148 ALA A CA 1
ATOM 1130 C C . ALA A 1 148 ? 13.503 -3.694 -13.245 1.00 81.88 148 ALA A C 1
ATOM 1132 O O . ALA A 1 148 ? 14.600 -3.459 -12.747 1.00 81.88 148 ALA A O 1
ATOM 1133 N N . VAL A 1 149 ? 12.366 -3.550 -12.555 1.00 82.56 149 VAL A N 1
ATOM 1134 C CA . VAL A 1 149 ? 12.309 -3.131 -11.142 1.00 82.56 149 VAL A CA 1
ATOM 1135 C C . VAL A 1 149 ? 13.034 -4.111 -10.216 1.00 82.56 149 VAL A C 1
ATOM 1137 O O . VAL A 1 149 ? 13.547 -3.713 -9.178 1.00 82.56 149 VAL A O 1
ATOM 1140 N N . LEU A 1 150 ? 13.106 -5.391 -10.595 1.00 84.94 150 LEU A N 1
ATOM 1141 C CA . LEU A 1 150 ? 13.747 -6.435 -9.797 1.00 84.94 150 LEU A CA 1
ATOM 1142 C C . LEU A 1 150 ? 15.272 -6.446 -9.960 1.00 84.94 150 LEU A C 1
ATOM 1144 O O . LEU A 1 150 ? 15.967 -7.116 -9.203 1.00 84.94 150 LEU A O 1
ATOM 1148 N N . ARG A 1 151 ? 15.803 -5.721 -10.948 1.00 82.56 151 ARG A N 1
ATOM 1149 C CA . ARG A 1 151 ? 17.251 -5.606 -11.182 1.00 82.56 151 ARG A CA 1
ATOM 1150 C C . ARG A 1 151 ? 17.886 -4.515 -10.317 1.00 82.56 151 ARG A C 1
ATOM 1152 O O . ARG A 1 151 ? 19.103 -4.473 -10.178 1.00 82.56 151 ARG A O 1
ATOM 1159 N N . GLU A 1 152 ? 17.063 -3.656 -9.723 1.00 80.62 152 GLU A N 1
ATOM 1160 C CA . GLU A 1 152 ? 17.475 -2.599 -8.804 1.00 80.62 152 GLU A CA 1
ATOM 1161 C C . GLU A 1 152 ? 17.571 -3.183 -7.383 1.00 80.62 152 GLU A C 1
ATOM 1163 O O . GLU A 1 152 ? 16.593 -3.175 -6.632 1.00 80.62 152 GLU A O 1
ATOM 1168 N N . ALA A 1 153 ? 18.740 -3.720 -7.013 1.00 76.56 153 ALA A N 1
ATOM 1169 C CA . ALA A 1 153 ? 18.946 -4.415 -5.732 1.00 76.56 153 ALA A CA 1
ATOM 1170 C C . ALA A 1 153 ? 18.484 -3.586 -4.513 1.00 76.56 153 ALA A C 1
ATOM 1172 O O . ALA A 1 153 ? 17.738 -4.084 -3.669 1.00 76.56 153 ALA A O 1
ATOM 1173 N N . ASP A 1 154 ? 18.813 -2.293 -4.499 1.00 86.62 154 ASP A N 1
ATOM 1174 C CA . ASP A 1 154 ? 18.412 -1.332 -3.461 1.00 86.62 154 ASP A CA 1
ATOM 1175 C C . ASP A 1 154 ? 16.878 -1.173 -3.352 1.00 86.62 154 ASP A C 1
ATOM 1177 O O . ASP A 1 154 ? 16.339 -0.992 -2.263 1.00 86.62 154 ASP A O 1
ATOM 1181 N N . THR A 1 155 ? 16.130 -1.322 -4.454 1.00 88.69 155 THR A N 1
ATOM 1182 C CA . THR A 1 155 ? 14.655 -1.275 -4.423 1.00 88.69 155 THR A CA 1
ATOM 1183 C C . THR A 1 155 ? 14.070 -2.486 -3.699 1.00 88.69 155 THR A C 1
ATOM 1185 O O . THR A 1 155 ? 13.134 -2.335 -2.912 1.00 88.69 155 THR A O 1
ATOM 1188 N N . ILE A 1 156 ? 14.606 -3.685 -3.950 1.00 90.50 156 ILE A N 1
ATOM 1189 C CA . ILE A 1 156 ? 14.137 -4.910 -3.289 1.00 90.50 156 ILE A CA 1
ATOM 1190 C C . ILE A 1 156 ? 14.466 -4.864 -1.797 1.00 90.50 156 ILE A C 1
ATOM 1192 O O . ILE A 1 156 ? 13.606 -5.196 -0.983 1.00 90.50 156 ILE A O 1
ATOM 1196 N N . GLU A 1 157 ? 15.680 -4.449 -1.435 1.00 91.94 157 GLU A N 1
ATOM 1197 C CA . GLU A 1 157 ? 16.101 -4.339 -0.035 1.00 91.94 157 GLU A CA 1
ATOM 1198 C C . GLU A 1 157 ? 15.208 -3.365 0.737 1.00 91.94 157 GLU A C 1
ATOM 1200 O O . GLU A 1 157 ? 14.587 -3.761 1.722 1.00 91.94 157 GLU A O 1
ATOM 1205 N N . ARG A 1 158 ? 15.002 -2.146 0.224 1.00 93.00 158 ARG A N 1
ATOM 1206 C CA . ARG A 1 158 ? 14.111 -1.162 0.865 1.00 93.00 158 ARG A CA 1
ATOM 1207 C C . ARG A 1 158 ? 12.661 -1.630 0.954 1.00 93.00 158 ARG A C 1
ATOM 1209 O O . ARG A 1 158 ? 11.964 -1.309 1.915 1.00 93.00 158 ARG A O 1
ATOM 1216 N N . ALA A 1 159 ? 12.177 -2.374 -0.040 1.00 94.25 159 ALA A N 1
ATOM 1217 C CA . ALA A 1 159 ? 10.832 -2.940 0.006 1.00 94.25 159 ALA A CA 1
ATOM 1218 C C . ALA A 1 159 ? 10.704 -4.029 1.081 1.00 94.25 159 ALA A C 1
ATOM 1220 O O . ALA A 1 159 ? 9.684 -4.086 1.768 1.00 94.25 159 ALA A O 1
ATOM 1221 N N . LYS A 1 160 ? 11.736 -4.864 1.260 1.00 94.25 160 LYS A N 1
ATOM 1222 C CA . LYS A 1 160 ? 11.793 -5.861 2.338 1.00 94.25 160 LYS A CA 1
ATOM 1223 C C . LYS A 1 160 ? 11.853 -5.201 3.710 1.00 94.25 160 LYS A C 1
ATOM 1225 O O . LYS A 1 160 ? 11.089 -5.595 4.582 1.00 94.25 160 LYS A O 1
ATOM 1230 N N . GLU A 1 161 ? 12.670 -4.167 3.882 1.00 95.25 161 GLU A N 1
ATOM 1231 C CA . GLU A 1 161 ? 12.720 -3.402 5.132 1.00 95.25 161 GLU A CA 1
ATOM 1232 C C . GLU A 1 161 ? 11.359 -2.786 5.474 1.00 95.25 161 GLU A C 1
ATOM 1234 O O . GLU A 1 161 ? 10.897 -2.889 6.609 1.00 95.25 161 GLU A O 1
ATOM 1239 N N . LEU A 1 162 ? 10.677 -2.186 4.492 1.00 96.56 162 LEU A N 1
ATOM 1240 C CA . LEU A 1 162 ? 9.340 -1.629 4.698 1.00 96.56 162 LEU A CA 1
ATOM 1241 C C . LEU A 1 162 ? 8.320 -2.719 5.071 1.00 96.56 162 LEU A C 1
ATOM 1243 O O . LEU A 1 162 ? 7.457 -2.498 5.921 1.00 96.56 162 LEU A O 1
ATOM 1247 N N . LEU A 1 163 ? 8.428 -3.910 4.473 1.00 95.94 163 LEU A N 1
ATOM 1248 C CA . LEU A 1 163 ? 7.610 -5.062 4.848 1.00 95.94 163 LEU A CA 1
ATOM 1249 C C . LEU A 1 163 ? 7.906 -5.529 6.281 1.00 95.94 163 LEU A C 1
ATOM 1251 O O . LEU A 1 163 ? 6.977 -5.846 7.018 1.00 95.94 163 LEU A O 1
ATOM 1255 N N . GLU A 1 164 ? 9.165 -5.542 6.711 1.00 95.06 164 GLU A N 1
ATOM 1256 C CA . GLU A 1 164 ? 9.533 -5.874 8.091 1.00 95.06 164 GLU A CA 1
ATOM 1257 C C . GLU A 1 164 ? 8.951 -4.869 9.089 1.00 95.06 164 GLU A C 1
ATOM 1259 O O . GLU A 1 164 ? 8.387 -5.280 10.106 1.00 95.06 164 GLU A O 1
ATOM 1264 N N . GLN A 1 165 ? 9.000 -3.569 8.774 1.00 95.94 165 GLN A N 1
ATOM 1265 C CA . GLN A 1 165 ? 8.337 -2.533 9.573 1.00 95.94 165 GLN A CA 1
ATOM 1266 C C . GLN A 1 165 ? 6.823 -2.777 9.650 1.00 95.94 165 GLN A C 1
ATOM 1268 O O . GLN A 1 165 ? 6.237 -2.723 10.731 1.00 95.94 165 GLN A O 1
ATOM 1273 N N . LEU A 1 166 ? 6.187 -3.117 8.523 1.00 96.62 166 LEU A N 1
ATOM 1274 C CA . LEU A 1 166 ? 4.767 -3.463 8.491 1.00 96.62 166 LEU A CA 1
ATOM 1275 C C . LEU A 1 166 ? 4.453 -4.680 9.368 1.00 96.62 166 LEU A C 1
ATOM 1277 O O . LEU A 1 166 ? 3.495 -4.658 10.134 1.00 96.62 166 LEU A O 1
ATOM 1281 N N . VAL A 1 167 ? 5.267 -5.733 9.295 1.00 95.31 167 VAL A N 1
ATOM 1282 C CA . VAL A 1 167 ? 5.099 -6.943 10.111 1.00 95.31 167 VAL A CA 1
ATOM 1283 C C . VAL A 1 167 ? 5.214 -6.626 11.600 1.00 95.31 167 VAL A C 1
ATOM 1285 O O . VAL A 1 167 ? 4.432 -7.153 12.389 1.00 95.31 167 VAL A O 1
ATOM 1288 N N . GLN A 1 168 ? 6.162 -5.776 11.999 1.00 94.31 168 GLN A N 1
ATOM 1289 C CA . GLN A 1 168 ? 6.302 -5.337 13.390 1.00 94.31 168 GLN A CA 1
ATOM 1290 C C . GLN A 1 168 ? 5.046 -4.603 13.873 1.00 94.31 168 GLN A C 1
ATOM 1292 O O . GLN A 1 168 ? 4.517 -4.934 14.932 1.00 94.31 168 GLN A O 1
ATOM 1297 N N . GLU A 1 169 ? 4.512 -3.692 13.062 1.00 94.94 169 GLU A N 1
ATOM 1298 C CA . GLU A 1 169 ? 3.287 -2.949 13.375 1.00 94.94 169 GLU A CA 1
ATOM 1299 C C . GLU A 1 169 ? 2.045 -3.841 13.459 1.00 94.94 169 GLU A C 1
ATOM 1301 O O . GLU A 1 169 ? 1.181 -3.625 14.310 1.00 94.94 169 GLU A O 1
ATOM 1306 N N . VAL A 1 170 ? 1.948 -4.869 12.611 1.00 93.62 170 VAL A N 1
ATOM 1307 C CA . VAL A 1 170 ? 0.854 -5.849 12.688 1.00 93.62 170 VAL A CA 1
ATOM 1308 C C . VAL A 1 170 ? 0.982 -6.707 13.948 1.00 93.62 170 VAL A C 1
ATOM 1310 O O . VAL A 1 170 ? -0.033 -6.986 14.578 1.00 93.62 170 VAL A O 1
ATOM 1313 N N . LYS A 1 171 ? 2.201 -7.099 14.351 1.00 92.19 171 LYS A N 1
ATOM 1314 C CA . LYS A 1 171 ? 2.427 -7.834 15.611 1.00 92.19 171 LYS A CA 1
ATOM 1315 C C . LYS A 1 171 ? 2.108 -6.992 16.844 1.00 92.19 171 LYS A C 1
ATOM 1317 O O . LYS A 1 171 ? 1.664 -7.553 17.830 1.00 92.19 171 LYS A O 1
ATOM 1322 N N . ALA A 1 172 ? 2.349 -5.684 16.797 1.00 89.75 172 ALA A N 1
ATOM 1323 C CA . ALA A 1 172 ? 2.049 -4.779 17.905 1.00 89.75 172 ALA A CA 1
ATOM 1324 C C . ALA A 1 172 ? 0.550 -4.447 18.032 1.00 89.75 172 ALA A C 1
ATOM 1326 O O . ALA A 1 172 ? 0.111 -4.006 19.089 1.00 89.75 172 ALA A O 1
ATOM 1327 N N . ALA A 1 173 ? -0.223 -4.616 16.953 1.00 80.25 173 ALA A N 1
ATOM 1328 C CA . ALA A 1 173 ? -1.654 -4.317 16.913 1.00 80.25 173 ALA A CA 1
ATOM 1329 C C . ALA A 1 173 ? -2.566 -5.514 17.237 1.00 80.25 173 ALA A C 1
ATOM 1331 O O . ALA A 1 173 ? -3.769 -5.308 17.405 1.00 80.25 173 ALA A O 1
ATOM 1332 N N . GLY A 1 174 ? -2.024 -6.736 17.242 1.00 68.31 174 GLY A N 1
ATOM 1333 C CA . GLY A 1 174 ? -2.738 -7.973 17.582 1.00 68.31 174 GLY A CA 1
ATOM 1334 C C . GLY A 1 174 ? -2.456 -8.411 19.007 1.00 68.31 174 GLY A C 1
ATOM 1335 O O . GLY A 1 174 ? -3.390 -8.975 19.614 1.00 68.31 174 GLY A O 1
#

Nearest PDB structures (foldseek):
  4c0w-assembly1_A  TM=5.033E-01  e=7.618E-02  Pseudomonas putida
  3w77-assembly1_B  TM=3.609E-01  e=1.933E-02  Bacillus sp. B29
  4ese-assembly1_A-2  TM=3.846E-01  e=1.468E-01  Yersinia pestis CO92
  1tik-assembly1_A  TM=3.896E-01  e=1.558E-01  Escherichia coli
  7n2x-assembly1_A  TM=3.683E-01  e=3.590E-01  Escherichia coli O157:H7

Secondary structure (DSSP, 8-state):
-EEEEEE--SSTT-HHHHHHHHHHHT-TT-EEEEEETTTS--PPPSTTHHHHSS---SSS-HHHHHHHHHHHHHHHHHHHHH-TT--SSTT-EE--EEEESS--SHHHHHHHHHHHHHHHHTT-EEPPPSSTTSSSEEEE--SSSTTGGGG-HHHHHHHHHHHHHHHHHHHHH-

Foldseek 3Di:
DEDEAEAQDLDPLAQSQVLQCCLQVVDPPYPYDYDYLNPDDQDADPVCCVVPVVDPVQAGDPSSVSVLVVLLVQQVVQCVVPNPPRQPQAAQEDADEDEDQVLDDVSSLVNLVVVVVSSVSSNHHQQFFPDPVRRHGRFHCCDDDRCNSVVPVVRSVSSNVSVVSSVVSNVVSD

Radius of gyration: 16.09 Å; Cα contacts (8 Å, |Δi|>4): 269; chains: 1; bounding box: 44×32×38 Å

Solvent-accessible surface area (backbone atoms only — not comparable to full-atom values): 9792 Å² total; per-residue (Å²): 86,83,45,81,43,76,18,49,49,75,51,77,80,26,36,53,42,47,52,50,47,54,51,38,75,71,40,90,76,48,52,57,46,74,48,52,45,45,82,50,96,60,62,72,58,77,93,43,36,88,74,62,69,59,67,84,74,78,69,64,44,71,52,33,49,32,44,56,52,48,51,50,53,50,40,52,52,34,30,77,75,69,33,84,89,60,39,95,40,52,70,41,64,42,72,47,77,36,70,37,77,75,39,68,60,62,69,46,45,53,36,51,49,54,51,48,54,53,36,48,74,47,40,28,36,74,41,65,30,99,47,87,75,36,63,22,47,56,27,39,23,66,61,93,51,42,63,26,27,73,71,38,60,68,50,53,52,54,51,42,52,46,48,52,55,41,52,51,50,48,63,74,73,106

Mean predicted aligned error: 5.92 Å

pLDDT: mean 85.75, std 13.19, range [41.56, 97.5]

Sequence (174 aa):
MKILGIAGSNRVGGSSYNLLRTVLEGQSGIEGQVIQVAEVSIRPCELCFERCADPFYFYVPSKFQALLERLSCLDYSTKEKHGEGFSPFSGKPCALICVSASGSTFNAFQMLHHLQEFAFMLKMRVVASKHWPYIGLSAKSGGLGSDAVLREADTIERAKELLEQLVQEVKAAG